Protein AF-A0A6M0C405-F1 (afdb_monomer_lite)

Structure (mmCIF, N/CA/C/O backbone):
data_AF-A0A6M0C405-F1
#
_entry.id   AF-A0A6M0C405-F1
#
loop_
_atom_site.group_PDB
_atom_site.id
_atom_site.type_symbol
_atom_site.label_atom_id
_atom_site.label_alt_id
_atom_site.label_comp_id
_atom_site.label_asym_id
_atom_site.label_entity_id
_atom_site.label_seq_id
_atom_site.pdbx_PDB_ins_code
_atom_site.Cartn_x
_atom_site.Cartn_y
_atom_site.Cartn_z
_atom_site.occupancy
_atom_site.B_iso_or_equiv
_atom_site.auth_seq_id
_atom_site.auth_comp_id
_atom_site.auth_asym_id
_atom_site.auth_atom_id
_atom_site.pdbx_PDB_model_num
ATOM 1 N N . MET A 1 1 ? -17.300 27.098 -35.021 1.00 46.53 1 MET A N 1
ATOM 2 C CA . MET A 1 1 ? -16.081 27.171 -35.853 1.00 46.53 1 MET A CA 1
ATOM 3 C C . MET A 1 1 ? -15.194 26.000 -35.447 1.00 46.53 1 MET A C 1
ATOM 5 O O . MET A 1 1 ? -14.714 25.986 -34.323 1.00 46.53 1 MET A O 1
ATOM 9 N N . ILE A 1 2 ? -15.122 24.950 -36.270 1.00 55.53 2 ILE A N 1
ATOM 10 C CA . ILE A 1 2 ? -14.423 23.697 -35.938 1.00 55.53 2 ILE A CA 1
ATOM 11 C C . ILE A 1 2 ? -12.957 23.871 -36.343 1.00 55.53 2 ILE A C 1
ATOM 13 O O . ILE A 1 2 ? -12.663 24.036 -37.523 1.00 55.53 2 ILE A O 1
ATOM 17 N N . SER A 1 3 ? -12.053 23.890 -35.363 1.00 63.69 3 SER A N 1
ATOM 18 C CA . SER A 1 3 ? -10.606 23.923 -35.595 1.00 63.69 3 SER A CA 1
ATOM 19 C C . SER A 1 3 ? -10.174 22.625 -36.282 1.00 63.69 3 SER A C 1
ATOM 21 O O . SER A 1 3 ? -10.327 21.545 -35.710 1.00 63.69 3 SER A O 1
ATOM 23 N N . GLN A 1 4 ? -9.670 22.713 -37.515 1.00 72.19 4 GLN A N 1
ATOM 24 C CA . GLN A 1 4 ? -9.049 21.573 -38.185 1.00 72.19 4 GLN A CA 1
ATOM 25 C C . GLN A 1 4 ? -7.606 21.438 -37.700 1.00 72.19 4 GLN A C 1
ATOM 27 O O . GLN A 1 4 ? -6.766 22.299 -37.960 1.00 72.19 4 GLN A O 1
ATOM 32 N N . LEU A 1 5 ? -7.321 20.353 -36.981 1.00 75.25 5 LEU A N 1
ATOM 33 C CA . LEU A 1 5 ? -5.966 20.000 -36.571 1.00 75.25 5 LEU A CA 1
ATOM 34 C C . LEU A 1 5 ? -5.121 19.733 -37.824 1.00 75.25 5 LEU A C 1
ATOM 36 O O . LEU A 1 5 ? -5.321 18.734 -38.514 1.00 75.25 5 LEU A O 1
ATOM 40 N N . GLN A 1 6 ? -4.176 20.624 -38.128 1.00 76.00 6 GLN A N 1
ATOM 41 C CA . GLN A 1 6 ? -3.229 20.406 -39.218 1.00 76.00 6 GLN A CA 1
ATOM 42 C C . GLN A 1 6 ? -2.225 19.319 -38.825 1.00 76.00 6 GLN A C 1
ATOM 44 O O . GLN A 1 6 ? -1.529 19.427 -37.813 1.00 76.00 6 GLN A O 1
ATOM 49 N N . TYR A 1 7 ? -2.141 18.265 -39.637 1.00 76.25 7 TYR A N 1
ATOM 50 C CA . TYR A 1 7 ? -1.166 17.196 -39.449 1.00 76.25 7 TYR A CA 1
ATOM 51 C C . TYR A 1 7 ? 0.253 17.739 -39.659 1.00 76.25 7 TYR A C 1
ATOM 53 O O . TYR A 1 7 ? 0.670 18.034 -40.780 1.00 76.25 7 TYR A O 1
ATOM 61 N N . ARG A 1 8 ? 1.017 17.854 -38.569 1.00 79.50 8 ARG A N 1
ATOM 62 C CA . ARG A 1 8 ? 2.444 18.173 -38.619 1.00 79.50 8 ARG A CA 1
ATOM 63 C C . ARG A 1 8 ? 3.229 16.872 -38.747 1.00 79.50 8 ARG A C 1
ATOM 65 O O . ARG A 1 8 ? 3.322 16.102 -37.794 1.00 79.50 8 ARG A O 1
ATOM 72 N N . LYS A 1 9 ? 3.803 16.626 -39.927 1.00 71.25 9 LYS A N 1
ATOM 73 C CA . LYS A 1 9 ? 4.691 15.481 -40.158 1.00 71.25 9 LYS A CA 1
ATOM 74 C C . LYS A 1 9 ? 5.944 15.648 -39.292 1.00 71.25 9 LYS A C 1
ATOM 76 O O . LYS A 1 9 ? 6.818 16.450 -39.608 1.00 71.25 9 LYS A O 1
ATOM 81 N N . ASN A 1 10 ? 6.014 14.920 -38.182 1.00 74.06 10 ASN A N 1
ATOM 82 C CA . ASN A 1 10 ? 7.219 14.863 -37.363 1.00 74.06 10 ASN A CA 1
ATOM 83 C C . ASN A 1 10 ? 8.243 13.977 -38.077 1.00 74.06 10 ASN A C 1
ATOM 85 O O . ASN A 1 10 ? 8.039 12.772 -38.218 1.00 74.06 10 ASN A O 1
ATOM 89 N N . SER A 1 11 ? 9.341 14.573 -38.534 1.00 67.31 11 SER A N 1
ATOM 90 C CA . SER A 1 11 ? 10.507 13.825 -39.000 1.00 67.31 11 SER A CA 1
ATOM 91 C C . SER A 1 11 ? 11.170 13.173 -37.788 1.00 67.31 11 SER A C 1
ATOM 93 O O . SER A 1 11 ? 11.942 13.808 -37.074 1.00 67.31 11 SER A O 1
ATOM 95 N N . VAL A 1 12 ? 10.812 11.919 -37.509 1.00 69.62 12 VAL A N 1
ATOM 96 C CA . VAL A 1 12 ? 11.473 11.114 -36.479 1.00 69.62 12 VAL A CA 1
ATOM 97 C C . VAL A 1 12 ? 12.828 10.702 -37.041 1.00 69.62 12 VAL A C 1
ATOM 99 O O . VAL A 1 12 ? 12.928 9.773 -37.840 1.00 69.62 12 VAL A O 1
ATOM 102 N N . TYR A 1 13 ? 13.877 11.433 -36.676 1.00 69.50 13 TYR A N 1
ATOM 103 C CA . TYR A 1 13 ? 15.239 10.999 -36.961 1.00 69.50 13 TYR A CA 1
ATOM 104 C C . TYR A 1 13 ? 15.519 9.723 -36.153 1.00 69.50 13 TYR A C 1
ATOM 106 O O . TYR A 1 13 ? 15.128 9.671 -34.983 1.00 69.50 13 TYR A O 1
ATOM 114 N N . PRO A 1 14 ? 16.176 8.695 -36.723 1.00 64.31 14 PRO A N 1
ATOM 115 C CA . PRO A 1 14 ? 16.571 7.509 -35.974 1.00 64.31 14 PRO A CA 1
ATOM 116 C C . PRO A 1 14 ? 17.662 7.900 -34.976 1.00 64.31 14 PRO A C 1
ATOM 118 O O . PRO A 1 14 ? 18.860 7.809 -35.233 1.00 64.31 14 PRO A O 1
ATOM 121 N N . ALA A 1 15 ? 17.247 8.394 -33.817 1.00 73.44 15 ALA A N 1
ATOM 122 C CA . ALA A 1 15 ? 18.143 8.685 -32.722 1.00 73.44 15 ALA A CA 1
ATOM 123 C C . ALA A 1 15 ? 18.427 7.367 -31.998 1.00 73.44 15 ALA A C 1
ATOM 125 O O . ALA A 1 15 ? 17.831 7.053 -30.970 1.00 73.44 15 ALA A O 1
ATOM 126 N N . ASN A 1 16 ? 19.330 6.567 -32.571 1.00 84.12 16 ASN A N 1
ATOM 127 C CA . ASN A 1 16 ? 19.687 5.234 -32.071 1.00 84.12 16 ASN A CA 1
ATOM 128 C C . ASN A 1 16 ? 20.021 5.244 -30.567 1.00 84.12 16 ASN A C 1
ATOM 130 O O . ASN A 1 16 ? 19.657 4.319 -29.846 1.00 84.12 16 ASN A O 1
ATOM 134 N N . TYR A 1 17 ? 20.638 6.324 -30.076 1.00 88.62 17 TYR A N 1
ATOM 135 C CA . TYR A 1 17 ? 20.939 6.512 -28.656 1.00 88.62 17 TYR A CA 1
ATOM 136 C C . TYR A 1 17 ? 19.688 6.763 -27.796 1.00 88.62 17 TYR A C 1
ATOM 138 O O . TYR A 1 17 ? 19.592 6.225 -26.697 1.00 88.62 17 TYR A O 1
ATOM 146 N N . GLN A 1 18 ? 18.709 7.535 -28.286 1.00 90.25 18 GLN A N 1
ATOM 147 C CA . GLN A 1 18 ? 17.446 7.773 -27.576 1.00 90.25 18 GLN A CA 1
ATOM 148 C C . GLN A 1 18 ? 16.647 6.477 -27.478 1.00 90.25 18 GLN A C 1
ATOM 150 O O . GLN A 1 18 ? 16.136 6.153 -26.410 1.00 90.25 18 GLN A O 1
ATOM 155 N N . ASN A 1 19 ? 16.608 5.705 -28.567 1.00 92.19 19 ASN A N 1
ATOM 156 C CA . ASN A 1 19 ? 15.963 4.396 -28.594 1.00 92.19 19 ASN A CA 1
ATOM 157 C C . ASN A 1 19 ? 16.634 3.420 -27.623 1.00 92.19 19 ASN A C 1
ATOM 159 O O . ASN A 1 19 ? 15.940 2.700 -26.914 1.00 92.19 19 ASN A O 1
ATOM 163 N N . LEU A 1 20 ? 17.969 3.428 -27.540 1.00 93.19 20 LEU A N 1
ATOM 164 C CA . LEU A 1 20 ? 18.702 2.614 -26.572 1.00 93.19 20 LEU A CA 1
ATOM 165 C C . LEU A 1 20 ? 18.373 3.017 -25.129 1.00 93.19 20 LEU A C 1
ATOM 167 O O . LEU A 1 20 ? 18.075 2.152 -24.311 1.00 93.19 20 LEU A O 1
ATOM 171 N N . ILE A 1 21 ? 18.373 4.316 -24.816 1.00 94.38 21 ILE A N 1
ATOM 172 C CA . ILE A 1 21 ? 17.998 4.815 -23.484 1.00 94.38 21 ILE A CA 1
ATOM 173 C C . ILE A 1 21 ? 16.558 4.411 -23.151 1.00 94.38 21 ILE A C 1
ATOM 175 O O . ILE A 1 21 ? 16.304 3.888 -22.069 1.00 94.38 21 ILE A O 1
ATOM 179 N N . ALA A 1 22 ? 15.623 4.595 -24.083 1.00 94.06 22 ALA A N 1
ATOM 180 C CA . ALA A 1 22 ? 14.232 4.198 -23.902 1.00 94.06 22 ALA A CA 1
ATOM 181 C C . ALA A 1 22 ? 14.104 2.688 -23.655 1.00 94.06 22 ALA A C 1
ATOM 183 O O . ALA A 1 22 ? 13.402 2.278 -22.734 1.00 94.06 22 ALA A O 1
ATOM 184 N N . LEU A 1 23 ? 14.826 1.864 -24.418 1.00 95.62 23 LEU A N 1
ATOM 185 C CA . LEU A 1 23 ? 14.850 0.415 -24.239 1.00 95.62 23 LEU A CA 1
ATOM 186 C C . LEU A 1 23 ? 15.373 0.026 -22.849 1.00 95.62 23 LEU A C 1
ATOM 188 O O . LEU A 1 23 ? 14.783 -0.829 -22.193 1.00 95.62 23 LEU A O 1
ATOM 192 N N . LEU A 1 24 ? 16.440 0.675 -22.374 1.00 94.62 24 LEU A N 1
ATOM 193 C CA . LEU A 1 24 ? 16.994 0.441 -21.038 1.00 94.62 24 LEU A CA 1
ATOM 194 C C . LEU A 1 24 ? 16.008 0.837 -19.933 1.00 94.62 24 LEU A C 1
ATOM 196 O O . LEU A 1 24 ? 15.838 0.089 -18.973 1.00 94.62 24 LEU A O 1
ATOM 200 N N . LEU A 1 25 ? 15.326 1.976 -20.078 1.00 93.56 25 LEU A N 1
ATOM 201 C CA . LEU A 1 25 ? 14.306 2.427 -19.128 1.00 93.56 25 LEU A CA 1
ATOM 202 C C . LEU A 1 25 ? 13.102 1.480 -19.097 1.00 93.56 25 LEU A C 1
ATOM 204 O O . LEU A 1 25 ? 12.632 1.116 -18.022 1.00 93.56 25 LEU A O 1
ATOM 208 N N . LEU A 1 26 ? 12.629 1.032 -20.261 1.00 95.62 26 LEU A N 1
ATOM 209 C CA . LEU A 1 26 ? 11.544 0.055 -20.352 1.00 95.62 26 LEU A CA 1
ATOM 210 C C . LEU A 1 26 ? 11.950 -1.292 -19.749 1.00 95.62 26 LEU A C 1
ATOM 212 O O . LEU A 1 26 ? 11.181 -1.880 -18.990 1.00 95.62 26 LEU A O 1
ATOM 216 N N . GLY A 1 27 ? 13.171 -1.754 -20.027 1.00 94.44 27 GLY A N 1
ATOM 217 C CA . GLY A 1 27 ? 13.731 -2.958 -19.419 1.00 94.44 27 GLY A CA 1
ATOM 218 C C . GLY A 1 27 ? 13.822 -2.842 -17.897 1.00 94.44 27 GLY A C 1
ATOM 219 O O . GLY A 1 27 ? 13.436 -3.765 -17.184 1.00 94.44 27 GLY A O 1
ATOM 220 N N . PHE A 1 28 ? 14.249 -1.685 -17.388 1.00 92.38 28 PHE A N 1
ATOM 221 C CA . PHE A 1 28 ? 14.271 -1.399 -15.956 1.00 92.38 28 PHE A CA 1
ATOM 222 C C . PHE A 1 28 ? 12.871 -1.471 -15.332 1.00 92.38 28 PHE A C 1
ATOM 224 O O . PHE A 1 28 ? 12.683 -2.171 -14.337 1.00 92.38 28 PHE A O 1
ATOM 231 N N . VAL A 1 29 ? 11.876 -0.811 -15.936 1.00 92.81 29 VAL A N 1
ATOM 232 C CA . VAL A 1 29 ? 10.479 -0.852 -15.472 1.00 92.81 29 VAL A CA 1
ATOM 233 C C . VAL A 1 29 ? 9.950 -2.286 -15.471 1.00 92.81 29 VAL A C 1
ATOM 235 O O . VAL A 1 29 ? 9.311 -2.708 -14.506 1.00 92.81 29 VAL A O 1
ATOM 238 N N . LEU A 1 30 ? 10.237 -3.062 -16.515 1.00 93.94 30 LEU A N 1
ATOM 239 C CA . LEU A 1 30 ? 9.817 -4.457 -16.618 1.00 93.94 30 LEU A CA 1
ATOM 240 C C . LEU A 1 30 ? 10.453 -5.321 -15.520 1.00 93.94 30 LEU A C 1
ATOM 242 O O . LEU A 1 30 ? 9.738 -6.038 -14.822 1.00 93.94 30 LEU A O 1
ATOM 246 N N . LEU A 1 31 ? 11.765 -5.205 -15.297 1.00 93.31 31 LEU A N 1
ATOM 247 C CA . LEU A 1 31 ? 12.459 -5.916 -14.217 1.00 93.31 31 LEU A CA 1
ATOM 248 C C . LEU A 1 31 ? 11.940 -5.512 -12.830 1.00 93.31 31 LEU A C 1
ATOM 250 O O . LEU A 1 31 ? 11.785 -6.373 -11.964 1.00 93.31 31 LEU A O 1
ATOM 254 N N . TRP A 1 32 ? 11.617 -4.233 -12.622 1.00 93.75 32 TRP A N 1
ATOM 255 C CA . TRP A 1 32 ? 11.034 -3.747 -11.369 1.00 93.75 32 TRP A CA 1
ATOM 256 C C . TRP A 1 32 ? 9.645 -4.348 -11.102 1.00 93.75 32 TRP A C 1
ATOM 258 O O . TRP A 1 32 ? 9.336 -4.759 -9.978 1.00 93.75 32 TRP A O 1
ATOM 268 N N . ASN A 1 33 ? 8.820 -4.468 -12.145 1.00 92.38 33 ASN A N 1
ATOM 269 C CA . ASN A 1 33 ? 7.508 -5.109 -12.057 1.00 92.38 33 ASN A CA 1
ATOM 270 C C . ASN A 1 33 ? 7.626 -6.619 -11.795 1.00 92.38 33 ASN A C 1
ATOM 272 O O . ASN A 1 33 ? 6.949 -7.143 -10.912 1.00 92.38 33 ASN A O 1
ATOM 276 N N . LEU A 1 34 ? 8.531 -7.311 -12.491 1.00 93.81 34 LEU A N 1
ATOM 277 C CA . LEU A 1 34 ? 8.785 -8.740 -12.281 1.00 93.81 34 LEU A CA 1
ATOM 278 C C . LEU A 1 34 ? 9.299 -9.035 -10.865 1.00 93.81 34 LEU A C 1
ATOM 280 O O . LEU A 1 34 ? 8.812 -9.962 -10.214 1.00 93.81 34 LEU A O 1
ATOM 284 N N . ASN A 1 35 ? 10.221 -8.213 -10.350 1.00 93.81 35 ASN A N 1
ATOM 285 C CA . ASN A 1 35 ? 10.675 -8.295 -8.960 1.00 93.81 35 ASN A CA 1
ATOM 286 C C . ASN A 1 35 ? 9.525 -8.096 -7.966 1.00 93.81 35 ASN A C 1
ATOM 288 O O . ASN A 1 35 ? 9.481 -8.790 -6.956 1.00 93.81 35 ASN A O 1
ATOM 292 N N . SER A 1 36 ? 8.583 -7.194 -8.252 1.00 88.50 36 SER A N 1
ATOM 293 C CA . SER A 1 36 ? 7.433 -6.940 -7.374 1.00 88.50 36 SER A CA 1
ATOM 294 C C . SER A 1 36 ? 6.479 -8.139 -7.272 1.00 88.50 36 SER A C 1
ATOM 296 O O . SER A 1 36 ? 5.841 -8.309 -6.235 1.00 88.50 36 SER A O 1
ATOM 298 N N . ILE A 1 37 ? 6.411 -8.987 -8.306 1.00 89.62 37 ILE A N 1
ATOM 299 C CA . ILE A 1 37 ? 5.619 -10.227 -8.310 1.00 89.62 37 ILE A CA 1
ATOM 300 C C . ILE A 1 37 ? 6.400 -11.377 -7.661 1.00 89.62 37 ILE A C 1
ATOM 302 O O . ILE A 1 37 ? 5.865 -12.093 -6.816 1.00 89.62 37 ILE A O 1
ATOM 306 N N . SER A 1 38 ? 7.667 -11.568 -8.044 1.00 92.12 38 SER A N 1
ATOM 307 C CA . SER A 1 38 ? 8.507 -12.656 -7.532 1.00 92.12 38 SER A CA 1
ATOM 308 C C . SER A 1 38 ? 9.944 -12.199 -7.254 1.00 92.12 38 SER A C 1
ATOM 310 O O . SER A 1 38 ? 10.841 -12.379 -8.086 1.00 92.12 38 SER A O 1
ATOM 312 N N . PRO A 1 39 ? 10.211 -11.663 -6.047 1.00 90.88 39 PRO A N 1
ATOM 313 C CA . PRO A 1 39 ? 11.528 -11.135 -5.694 1.00 90.88 39 PRO A CA 1
ATOM 314 C C . PRO A 1 39 ? 12.643 -12.187 -5.692 1.00 90.88 39 PRO A C 1
ATOM 316 O O . PRO A 1 39 ? 13.809 -11.844 -5.866 1.00 90.88 39 PRO A O 1
ATOM 319 N N . LYS A 1 40 ? 12.293 -13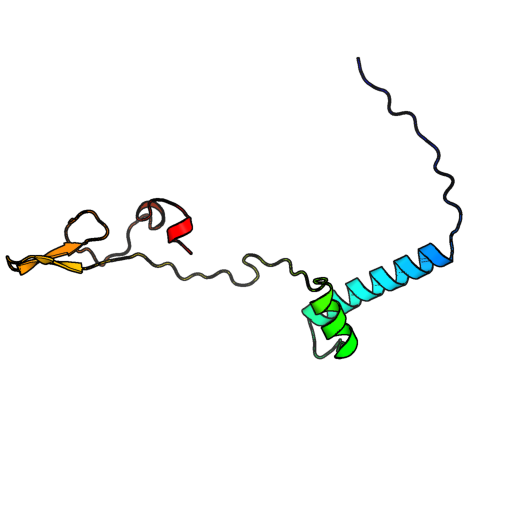.462 -5.468 1.00 93.19 40 LYS A N 1
ATOM 320 C CA . LYS A 1 40 ? 13.249 -14.580 -5.446 1.00 93.19 40 LYS A CA 1
ATOM 321 C C . LYS A 1 40 ? 13.706 -14.981 -6.848 1.00 93.19 40 LYS A C 1
ATOM 323 O O . LYS A 1 40 ? 14.860 -15.355 -7.011 1.00 93.19 40 LYS A O 1
ATOM 328 N N . ILE A 1 41 ? 12.808 -14.914 -7.834 1.00 94.56 41 ILE A N 1
ATOM 329 C CA . ILE A 1 41 ? 13.109 -15.271 -9.229 1.00 94.56 41 ILE A CA 1
ATOM 330 C C . ILE A 1 41 ? 13.830 -14.113 -9.925 1.00 94.56 41 ILE A C 1
ATOM 332 O O . ILE A 1 41 ? 14.764 -14.341 -10.687 1.00 94.56 41 ILE A O 1
ATOM 336 N N . PHE A 1 42 ? 13.441 -12.872 -9.621 1.00 94.19 42 PHE A N 1
ATOM 337 C CA . PHE A 1 42 ? 14.011 -11.666 -10.222 1.00 94.19 42 PHE A CA 1
ATOM 338 C C . PHE A 1 42 ? 14.683 -10.790 -9.159 1.00 94.19 42 PHE A C 1
ATOM 340 O O . PHE A 1 42 ? 14.138 -9.744 -8.804 1.00 94.19 42 PHE A O 1
ATOM 347 N N . PRO A 1 43 ? 15.835 -11.190 -8.593 1.00 93.94 43 PRO A N 1
ATOM 348 C CA . PRO A 1 43 ? 16.506 -10.401 -7.568 1.00 93.94 43 PRO A CA 1
ATOM 349 C C . PRO A 1 43 ? 17.056 -9.093 -8.150 1.00 93.94 43 PRO A C 1
ATOM 351 O O . PRO A 1 43 ? 17.702 -9.079 -9.196 1.00 93.94 43 PRO A O 1
ATOM 354 N N . ILE A 1 44 ? 16.842 -7.987 -7.437 1.00 93.00 44 ILE A N 1
ATOM 355 C CA . ILE A 1 44 ? 17.407 -6.678 -7.784 1.00 93.00 44 ILE A CA 1
ATOM 356 C C . ILE A 1 44 ? 18.587 -6.379 -6.847 1.00 93.00 44 ILE A C 1
ATOM 358 O O . ILE A 1 44 ? 18.427 -6.473 -5.624 1.00 93.00 44 ILE A O 1
ATOM 362 N N . PRO A 1 45 ? 19.763 -5.983 -7.373 1.00 94.06 45 PRO A N 1
ATOM 363 C CA . PRO A 1 45 ? 20.905 -5.598 -6.552 1.00 94.06 45 PRO A CA 1
ATOM 364 C C . PRO A 1 45 ? 20.569 -4.470 -5.569 1.00 94.06 45 PRO A C 1
ATOM 366 O O . PRO A 1 45 ? 19.836 -3.534 -5.896 1.00 94.06 45 PRO A O 1
ATOM 369 N N . LYS A 1 46 ? 21.172 -4.501 -4.373 1.00 93.88 46 LYS A N 1
ATOM 370 C CA . LYS A 1 46 ? 20.911 -3.509 -3.313 1.00 93.88 46 LYS A CA 1
ATOM 371 C C . LYS A 1 46 ? 21.113 -2.069 -3.791 1.00 93.88 46 LYS A C 1
ATOM 373 O O . LYS A 1 46 ? 20.303 -1.213 -3.464 1.00 93.88 46 LYS A O 1
ATOM 378 N N . ILE A 1 47 ? 22.147 -1.812 -4.593 1.00 95.12 47 ILE A N 1
ATOM 379 C CA . ILE A 1 47 ? 22.435 -0.475 -5.127 1.00 95.12 47 ILE A CA 1
ATOM 380 C C . ILE A 1 47 ? 21.306 0.055 -6.025 1.00 95.12 47 ILE A C 1
ATOM 382 O O . ILE A 1 47 ? 20.884 1.201 -5.878 1.00 95.12 47 ILE A O 1
ATOM 386 N N . VAL A 1 48 ? 20.750 -0.797 -6.891 1.00 92.69 48 VAL A N 1
ATOM 387 C CA . VAL A 1 48 ? 19.623 -0.454 -7.771 1.00 92.69 48 VAL A CA 1
ATOM 388 C C . VAL A 1 48 ? 18.363 -0.208 -6.941 1.00 92.69 48 VAL A C 1
ATOM 390 O O . VAL A 1 48 ? 17.636 0.750 -7.170 1.00 92.69 48 VAL A O 1
ATOM 393 N N . ARG A 1 49 ? 18.132 -1.016 -5.903 1.00 92.38 49 ARG A N 1
ATOM 394 C CA . ARG A 1 49 ? 17.010 -0.804 -4.983 1.00 92.38 49 ARG A CA 1
ATOM 395 C C . ARG A 1 49 ? 17.1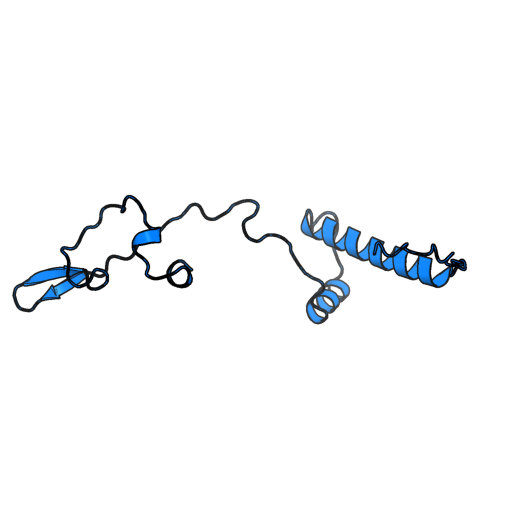27 0.519 -4.222 1.00 92.38 49 ARG A C 1
ATOM 397 O O . ARG A 1 49 ? 16.153 1.257 -4.150 1.00 92.38 49 ARG A O 1
ATOM 404 N N . THR A 1 50 ? 18.296 0.824 -3.661 1.00 94.25 50 THR A N 1
ATOM 405 C CA . THR A 1 50 ? 18.525 2.066 -2.907 1.00 94.25 50 THR A CA 1
ATOM 406 C C . THR A 1 50 ? 18.356 3.295 -3.793 1.00 94.25 50 THR A C 1
ATOM 408 O O . THR A 1 50 ? 17.680 4.238 -3.398 1.00 94.25 50 THR A O 1
ATOM 411 N N . THR A 1 51 ? 18.919 3.280 -5.002 1.00 93.44 51 THR A N 1
ATOM 412 C CA . THR A 1 51 ? 18.755 4.386 -5.959 1.00 93.44 51 THR A CA 1
ATOM 413 C C . THR A 1 51 ? 17.291 4.571 -6.358 1.00 93.44 51 THR A C 1
ATOM 415 O O . THR A 1 51 ? 16.809 5.701 -6.348 1.00 93.44 51 THR A O 1
ATOM 418 N N . ASN A 1 52 ? 16.550 3.481 -6.589 1.00 92.25 52 ASN A N 1
ATOM 419 C CA . ASN A 1 52 ? 15.119 3.553 -6.891 1.00 92.25 52 ASN A CA 1
ATOM 420 C C . ASN A 1 52 ? 14.301 4.187 -5.752 1.00 92.25 52 ASN A C 1
ATOM 422 O O . ASN A 1 52 ? 13.421 5.005 -6.010 1.00 92.25 52 ASN A O 1
ATOM 426 N N . LEU A 1 53 ? 14.631 3.854 -4.497 1.00 91.50 53 LEU A N 1
ATOM 427 C CA . LEU A 1 53 ? 13.996 4.422 -3.300 1.00 91.50 53 LEU A CA 1
ATOM 428 C C . LEU A 1 53 ? 14.324 5.910 -3.110 1.00 91.50 53 LEU A C 1
ATOM 430 O O . LEU A 1 53 ? 13.442 6.689 -2.758 1.00 91.50 53 LEU A O 1
ATOM 434 N N . ILE A 1 54 ? 15.576 6.318 -3.353 1.00 95.81 54 ILE A N 1
ATOM 435 C CA . ILE A 1 54 ? 15.991 7.731 -3.278 1.00 95.81 54 ILE A CA 1
ATOM 436 C C . ILE A 1 54 ? 15.235 8.560 -4.321 1.00 95.81 54 ILE A C 1
ATOM 438 O O . ILE A 1 54 ? 14.744 9.642 -4.010 1.00 95.81 54 ILE A O 1
ATOM 442 N N . LEU A 1 55 ? 15.103 8.032 -5.540 1.00 93.88 55 LEU A N 1
ATOM 443 C CA . LEU A 1 55 ? 14.409 8.695 -6.645 1.00 93.88 55 LEU A CA 1
ATOM 444 C C . LEU A 1 55 ? 12.879 8.559 -6.585 1.00 93.88 55 LEU A C 1
ATOM 446 O O . LEU A 1 55 ? 12.197 9.119 -7.440 1.00 93.88 55 LEU A O 1
ATOM 450 N N . ARG A 1 56 ? 12.328 7.829 -5.601 1.00 92.12 56 ARG A N 1
ATOM 451 C CA . ARG A 1 56 ? 10.883 7.552 -5.465 1.00 92.12 56 ARG A CA 1
ATOM 452 C C . ARG A 1 56 ? 10.254 6.926 -6.714 1.00 92.12 56 ARG A C 1
ATOM 454 O O . ARG A 1 56 ? 9.082 7.141 -7.024 1.00 92.12 56 ARG A O 1
ATOM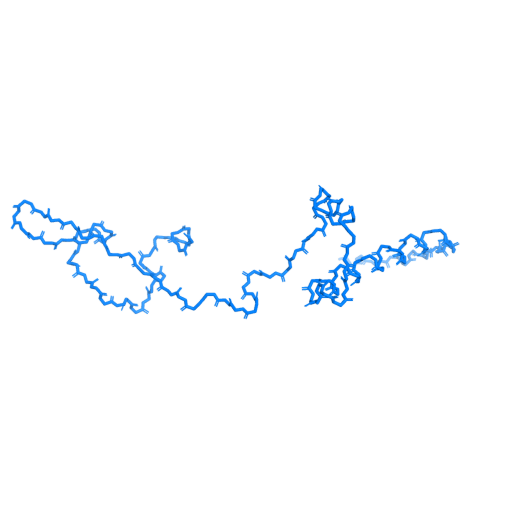 461 N N . LEU A 1 57 ? 11.042 6.133 -7.429 1.00 90.19 57 LEU A N 1
ATOM 462 C CA . LEU A 1 57 ? 10.624 5.371 -8.605 1.00 90.19 57 LEU A CA 1
ATOM 463 C C . LEU A 1 57 ? 10.020 4.007 -8.216 1.00 90.19 57 LEU A C 1
ATOM 465 O O . LEU A 1 57 ? 9.626 3.217 -9.068 1.00 90.19 57 LEU A O 1
ATOM 469 N N . ASP A 1 58 ? 9.910 3.717 -6.920 1.00 89.12 58 ASP A N 1
ATOM 470 C CA . ASP A 1 58 ? 9.314 2.510 -6.348 1.00 89.12 58 ASP A CA 1
ATOM 471 C C . ASP A 1 58 ? 7.780 2.565 -6.257 1.00 89.12 58 ASP A C 1
ATOM 473 O O . ASP A 1 58 ? 7.183 1.854 -5.450 1.00 89.12 58 ASP A O 1
ATOM 477 N N . GLN A 1 59 ? 7.137 3.394 -7.086 1.00 86.19 59 GLN A N 1
ATOM 478 C CA . GLN A 1 59 ? 5.691 3.611 -7.067 1.00 86.19 59 GLN A CA 1
ATOM 479 C C . GLN A 1 59 ? 4.921 2.299 -7.242 1.00 86.19 59 GLN A C 1
ATOM 481 O O . GLN A 1 59 ? 5.231 1.473 -8.102 1.00 86.19 59 GLN A O 1
ATOM 486 N N . ARG A 1 60 ? 3.879 2.122 -6.426 1.00 83.56 60 ARG A N 1
ATOM 487 C CA . ARG A 1 60 ? 3.008 0.944 -6.443 1.00 83.56 60 ARG A CA 1
ATOM 488 C C . ARG A 1 60 ? 1.562 1.368 -6.607 1.00 83.56 60 ARG A C 1
ATOM 490 O O . ARG A 1 60 ? 1.121 2.345 -6.012 1.00 83.56 60 ARG A O 1
ATOM 497 N N . TRP A 1 61 ? 0.831 0.589 -7.390 1.00 78.19 61 TRP A N 1
ATOM 498 C CA . TRP A 1 61 ? -0.572 0.820 -7.699 1.00 78.19 61 TRP A CA 1
ATOM 499 C C . TRP A 1 61 ? -1.382 -0.264 -6.998 1.00 78.19 61 TRP A C 1
ATOM 501 O O . TRP A 1 61 ? -1.535 -1.373 -7.499 1.00 78.19 61 TRP A O 1
ATOM 511 N N . GLY A 1 62 ? -1.826 0.035 -5.782 1.00 74.81 62 GLY A N 1
ATOM 512 C CA . GLY A 1 62 ? -2.529 -0.926 -4.941 1.00 74.81 62 GLY A CA 1
ATOM 513 C C . GLY A 1 62 ? -3.177 -0.219 -3.770 1.00 74.81 62 GLY A C 1
ATOM 514 O O . GLY A 1 62 ? -2.657 -0.262 -2.664 1.00 74.81 62 GLY A O 1
ATOM 515 N N . MET A 1 63 ? -4.285 0.474 -4.028 1.00 68.56 63 MET A N 1
ATOM 516 C CA . MET A 1 63 ? -4.998 1.182 -2.964 1.00 68.56 63 MET A CA 1
ATOM 517 C C . MET A 1 63 ? -5.743 0.199 -2.049 1.00 68.56 63 MET A C 1
ATOM 519 O O . MET A 1 63 ? -5.751 0.385 -0.841 1.00 68.56 63 MET A O 1
ATOM 523 N N . PHE A 1 64 ? -6.303 -0.880 -2.615 1.00 69.62 64 PHE A N 1
ATOM 524 C CA . PHE A 1 64 ? -7.127 -1.861 -1.890 1.00 69.62 64 PHE A CA 1
ATOM 525 C C . PHE A 1 64 ? -6.979 -3.301 -2.408 1.00 69.62 64 PHE A C 1
ATOM 527 O O . PHE A 1 64 ? -7.789 -4.167 -2.094 1.00 69.62 64 PHE A O 1
ATOM 534 N N . ALA A 1 65 ? -5.971 -3.564 -3.238 1.00 81.81 65 ALA A N 1
ATOM 535 C CA . ALA A 1 65 ? -5.738 -4.872 -3.841 1.00 81.81 65 ALA A CA 1
ATOM 536 C C . ALA A 1 65 ? -4.552 -5.590 -3.174 1.00 81.81 65 ALA A C 1
ATOM 538 O O . ALA A 1 65 ? -3.628 -4.925 -2.704 1.00 81.81 65 ALA A O 1
ATOM 539 N N . PRO A 1 66 ? -4.516 -6.934 -3.199 1.00 76.06 66 PRO A N 1
ATOM 540 C CA . PRO A 1 66 ? -5.594 -7.841 -3.618 1.00 76.06 66 PRO A CA 1
ATOM 541 C C . PRO A 1 66 ? -6.632 -8.112 -2.516 1.00 76.06 66 PRO A C 1
ATOM 543 O O . PRO A 1 66 ? -7.750 -8.518 -2.819 1.00 76.06 66 PRO A O 1
ATOM 546 N N . TYR A 1 67 ? -6.274 -7.883 -1.252 1.00 81.69 67 TYR A N 1
ATOM 547 C CA . TYR A 1 67 ? -7.121 -8.177 -0.099 1.00 81.69 67 TYR A CA 1
ATOM 548 C C . TYR A 1 67 ? -7.460 -6.872 0.623 1.00 81.69 67 TYR A C 1
ATOM 550 O O . TYR A 1 67 ? -6.706 -6.459 1.506 1.00 81.69 67 TYR A O 1
ATOM 558 N N . PRO A 1 68 ? -8.555 -6.191 0.238 1.00 79.94 68 PRO A N 1
ATOM 559 C CA . PRO A 1 68 ? -9.038 -5.063 1.019 1.00 79.94 68 PRO A CA 1
ATOM 560 C C . PRO A 1 68 ? -9.379 -5.541 2.430 1.00 79.94 68 PRO A C 1
ATOM 562 O O . PRO A 1 68 ? -9.816 -6.685 2.608 1.00 79.94 68 PRO A O 1
ATOM 565 N N . SER A 1 69 ? -9.208 -4.666 3.425 1.00 76.25 69 SER A N 1
ATOM 566 C CA . SER A 1 69 ? -9.705 -4.956 4.770 1.00 76.25 69 SER A CA 1
ATOM 567 C C . SER A 1 69 ? -11.201 -5.259 4.695 1.00 76.25 69 SER A C 1
ATOM 569 O O . SER A 1 69 ? -11.959 -4.526 4.061 1.00 76.25 69 SER A O 1
ATOM 571 N N . ARG A 1 70 ? -11.608 -6.367 5.317 1.00 79.44 70 ARG A N 1
ATOM 572 C CA . ARG A 1 70 ? -13.020 -6.737 5.504 1.00 79.44 70 ARG A CA 1
ATOM 573 C C . ARG A 1 70 ? -13.510 -6.411 6.912 1.00 79.44 70 ARG A C 1
ATOM 575 O O . ARG A 1 70 ? -14.639 -6.743 7.260 1.00 79.44 70 ARG A O 1
ATOM 582 N N . GLU A 1 71 ? -12.633 -5.844 7.730 1.00 77.94 71 GLU A N 1
ATOM 583 C CA . GLU A 1 71 ? -12.943 -5.470 9.096 1.00 77.94 71 GLU A CA 1
ATOM 584 C C . GLU A 1 71 ? -13.607 -4.095 9.085 1.00 77.94 71 GLU A C 1
ATOM 586 O O . GLU A 1 71 ? -13.011 -3.113 8.643 1.00 77.94 71 GLU A O 1
ATOM 591 N N . ASP A 1 72 ? -14.841 -4.046 9.583 1.00 75.62 72 ASP A N 1
ATOM 592 C CA . ASP A 1 72 ? -15.527 -2.802 9.916 1.00 75.62 72 ASP A CA 1
ATOM 593 C C . ASP A 1 72 ? -15.470 -2.596 11.433 1.00 75.62 72 ASP A C 1
ATOM 595 O O . ASP A 1 72 ? -15.605 -3.553 12.200 1.00 75.62 72 ASP A O 1
ATOM 599 N N . GLY A 1 73 ? -15.386 -1.342 11.871 1.00 84.25 73 GLY A N 1
ATOM 600 C CA . GLY A 1 73 ? -15.531 -0.958 13.274 1.00 84.25 73 GLY A CA 1
ATOM 601 C C . GLY A 1 73 ? -16.491 0.216 13.437 1.00 84.25 73 GLY A C 1
ATOM 602 O O . GLY A 1 73 ? -16.672 1.013 12.520 1.00 84.25 73 GLY A O 1
ATOM 603 N N . TRP A 1 74 ? -17.114 0.320 14.608 1.00 90.06 74 TRP A N 1
ATOM 604 C CA . TRP A 1 74 ? -17.845 1.514 15.033 1.00 90.06 74 TRP A CA 1
ATOM 605 C C . TRP A 1 74 ? -17.440 1.874 16.459 1.00 90.06 74 TRP A C 1
ATOM 607 O O . TRP A 1 74 ? -17.105 1.002 17.264 1.00 90.06 74 TRP A O 1
ATOM 617 N N . TYR A 1 75 ? -17.474 3.165 16.784 1.00 89.88 75 TYR A N 1
ATOM 618 C CA . TYR A 1 75 ? -17.177 3.615 18.139 1.00 89.88 75 TYR A CA 1
ATOM 619 C C . TYR A 1 75 ? -18.403 3.511 19.043 1.00 89.88 75 TYR A C 1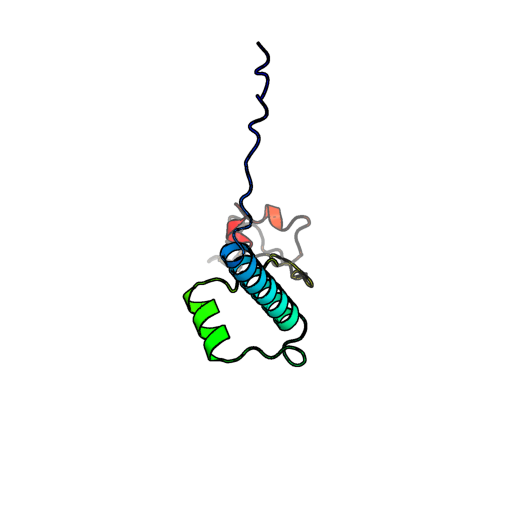
ATOM 621 O O . TYR A 1 75 ? -19.511 3.909 18.680 1.00 89.88 75 TYR A O 1
ATOM 629 N N . VAL A 1 76 ? -18.159 3.017 20.254 1.00 92.19 76 VAL A N 1
ATOM 630 C CA . VAL A 1 76 ? -19.068 3.091 21.397 1.00 92.19 76 VAL A CA 1
ATOM 631 C C . VAL A 1 76 ? -18.247 3.650 22.551 1.00 92.19 76 VAL A C 1
ATOM 633 O O . VAL A 1 76 ? -17.286 3.013 22.984 1.00 92.19 76 VAL A O 1
ATOM 636 N N . ILE A 1 77 ? -18.585 4.849 23.034 1.00 93.44 77 ILE A N 1
ATOM 637 C CA . ILE A 1 77 ? -17.803 5.532 24.076 1.00 93.44 77 ILE A CA 1
ATOM 638 C C . ILE A 1 77 ? -18.668 5.671 25.337 1.00 93.44 77 ILE A C 1
ATOM 640 O O . ILE A 1 77 ? -19.342 6.687 25.518 1.00 93.44 77 ILE A O 1
ATOM 644 N N . PRO A 1 78 ? -18.696 4.658 26.224 1.00 94.12 78 PRO A N 1
ATOM 645 C CA . PRO A 1 78 ? -19.561 4.679 27.395 1.00 94.12 78 PRO A CA 1
ATOM 646 C C . PRO A 1 78 ? -19.056 5.667 28.458 1.00 94.12 78 PRO A C 1
ATOM 648 O O . PRO A 1 78 ? -17.997 5.486 29.052 1.00 94.12 78 PRO A O 1
ATOM 651 N N . GLY A 1 79 ? -19.864 6.679 28.761 1.00 92.62 79 GLY A N 1
ATOM 652 C CA . GLY A 1 79 ? -19.721 7.562 29.915 1.00 92.62 79 GLY A CA 1
ATOM 653 C C . GLY A 1 79 ? -20.686 7.176 31.036 1.00 92.62 79 GLY A C 1
ATOM 654 O O . GLY A 1 79 ? -21.831 6.801 30.783 1.00 92.62 79 GLY A O 1
ATOM 655 N N . LYS A 1 80 ? -20.244 7.281 32.294 1.00 95.88 80 LYS A N 1
ATOM 656 C CA . LYS A 1 80 ? -21.096 7.083 33.477 1.00 95.88 80 LYS A CA 1
ATOM 657 C C . LYS A 1 80 ? -21.408 8.434 34.116 1.00 95.88 80 LYS A C 1
ATOM 659 O O . LYS A 1 80 ? -20.503 9.137 34.556 1.00 95.88 80 LYS A O 1
ATOM 664 N N . LEU A 1 81 ? -22.687 8.789 34.176 1.00 91.88 81 LEU A N 1
ATOM 665 C CA . LEU A 1 81 ? -23.158 9.995 34.854 1.00 91.88 81 LEU A CA 1
ATOM 666 C C . LEU A 1 81 ? -23.127 9.819 36.381 1.00 91.88 81 LEU A C 1
ATOM 668 O O . LEU A 1 81 ? -23.143 8.697 36.891 1.00 91.88 81 LEU A O 1
ATOM 672 N N . LYS A 1 82 ? -23.147 10.934 37.128 1.00 93.12 82 LYS A N 1
ATOM 673 C CA . LYS A 1 82 ? -23.174 10.927 38.608 1.00 93.12 82 LYS A CA 1
ATOM 674 C C . LYS A 1 82 ? -24.354 10.135 39.187 1.00 93.12 82 LYS A C 1
ATOM 676 O O . LYS A 1 82 ? -24.225 9.536 40.244 1.00 93.12 82 LYS A O 1
ATOM 681 N N . ASN A 1 83 ? -25.476 10.091 38.469 1.00 92.31 83 ASN A N 1
ATOM 682 C CA . ASN A 1 83 ? -26.667 9.314 38.828 1.00 92.31 83 ASN A CA 1
ATOM 683 C C . ASN A 1 83 ? -26.571 7.815 38.461 1.00 92.31 83 ASN A C 1
ATOM 685 O O . ASN A 1 83 ? -27.563 7.101 38.547 1.00 92.31 83 ASN A O 1
ATOM 689 N N . GLY A 1 84 ? -25.412 7.334 38.000 1.00 90.56 84 GLY A N 1
ATOM 690 C CA . GLY A 1 84 ? -25.179 5.934 37.642 1.00 90.56 84 GLY A CA 1
ATOM 691 C C . GLY A 1 84 ? -25.605 5.533 36.226 1.00 90.56 84 GLY A C 1
ATOM 692 O O . GLY A 1 84 ? -25.216 4.452 35.780 1.00 90.56 84 GLY A O 1
ATOM 693 N N . LYS A 1 85 ? -26.331 6.386 35.488 1.00 91.75 85 LYS A N 1
ATOM 694 C CA . LYS A 1 85 ? -26.757 6.110 34.106 1.00 91.75 85 LYS A CA 1
ATOM 695 C C . LYS A 1 85 ? -25.547 6.042 33.166 1.00 91.75 85 LYS A C 1
ATOM 697 O O . LYS A 1 85 ? -24.669 6.905 33.219 1.00 91.75 85 LYS A O 1
ATOM 702 N N . LYS A 1 86 ? -25.524 5.037 32.284 1.00 93.88 86 LYS A N 1
ATOM 703 C CA . LYS A 1 86 ? -24.555 4.937 31.183 1.00 93.88 86 LYS A CA 1
ATOM 704 C C . LYS A 1 86 ? -25.110 5.612 29.932 1.00 93.88 86 LYS A C 1
ATOM 706 O O . LYS A 1 86 ? -26.255 5.361 29.558 1.00 93.88 86 LYS A O 1
ATOM 711 N N . ILE A 1 87 ? -24.296 6.444 29.301 1.00 94.38 87 ILE A N 1
ATOM 712 C CA . ILE A 1 87 ? -24.610 7.141 28.052 1.00 94.38 87 ILE A CA 1
ATOM 713 C C . ILE A 1 87 ? -23.455 6.973 27.066 1.00 94.38 87 ILE A C 1
ATOM 715 O O . ILE A 1 87 ? -22.317 6.796 27.488 1.00 94.38 87 ILE A O 1
ATOM 719 N N . ASP A 1 88 ? -23.730 7.020 25.770 1.00 93.88 88 ASP A N 1
ATOM 720 C CA . ASP A 1 88 ? -22.710 7.037 24.727 1.00 93.88 88 ASP A CA 1
ATOM 721 C C . ASP A 1 88 ? -22.312 8.486 24.430 1.00 93.88 88 ASP A C 1
ATOM 723 O O . ASP A 1 88 ? -23.105 9.284 23.922 1.00 93.88 88 ASP A O 1
ATOM 727 N N . LEU A 1 89 ? -21.075 8.835 24.776 1.00 91.38 89 LEU A N 1
ATOM 728 C CA . LEU A 1 89 ? -20.527 10.174 24.579 1.00 91.38 89 LEU A CA 1
ATOM 729 C C . LEU A 1 89 ? -20.347 10.507 23.095 1.00 91.38 89 LEU A C 1
ATOM 731 O O . LEU A 1 89 ? -20.409 11.678 22.732 1.00 91.38 89 LEU A O 1
ATOM 735 N N . PHE A 1 90 ? -20.171 9.498 22.238 1.00 90.12 90 PHE A N 1
ATOM 736 C CA . PHE A 1 90 ? -20.021 9.697 20.799 1.00 90.12 90 PHE A CA 1
ATOM 737 C C . PHE A 1 90 ? -21.362 9.986 20.114 1.00 90.12 90 PHE A C 1
ATOM 739 O O . PHE A 1 90 ? -21.422 10.709 19.124 1.00 90.12 90 PHE A O 1
ATOM 746 N N . LYS A 1 91 ? -22.462 9.473 20.678 1.00 88.12 91 LYS A N 1
ATOM 747 C CA . LYS A 1 91 ? -23.832 9.665 20.179 1.00 88.12 91 LYS A CA 1
ATOM 748 C C . LYS A 1 91 ? -24.604 10.699 20.999 1.00 88.12 91 LYS A C 1
ATOM 750 O O . LYS A 1 91 ? -25.760 10.474 21.344 1.00 88.12 91 LYS A O 1
ATOM 755 N N . ASN A 1 92 ? -23.983 11.827 21.347 1.00 86.94 92 ASN A N 1
ATOM 756 C CA . ASN A 1 92 ? -24.640 12.942 22.049 1.00 86.94 92 ASN A CA 1
ATOM 757 C C . ASN A 1 92 ? -25.407 12.532 23.329 1.00 86.94 92 ASN A C 1
ATOM 759 O O . ASN A 1 92 ? -26.460 13.086 23.641 1.00 86.94 92 ASN A O 1
ATOM 763 N N . GLY A 1 93 ? -24.907 11.540 24.071 1.00 86.44 93 GLY A N 1
ATOM 764 C CA . GLY A 1 93 ? -25.509 11.093 25.327 1.00 86.44 93 GLY A CA 1
ATOM 765 C C . GLY A 1 93 ? -26.710 10.149 25.184 1.00 86.44 93 GLY A C 1
ATOM 766 O O . GLY A 1 93 ? -27.424 9.921 26.166 1.00 86.44 93 GLY A O 1
ATOM 767 N N . GLN A 1 94 ? -26.934 9.580 23.995 1.00 89.81 94 GLN A N 1
ATOM 768 C CA . GLN A 1 94 ? -27.896 8.492 23.786 1.00 89.81 94 GLN A CA 1
ATOM 769 C C . GLN A 1 94 ? -27.552 7.250 24.638 1.00 89.81 94 GLN A C 1
ATOM 771 O O . GLN A 1 94 ? -26.430 7.127 25.134 1.00 89.81 94 GLN A O 1
ATOM 776 N N . PRO A 1 95 ? -28.492 6.310 24.850 1.00 91.31 95 PRO A N 1
ATOM 777 C CA . PRO A 1 95 ? -28.187 5.037 25.501 1.00 91.31 95 PRO A CA 1
ATOM 778 C C . PRO A 1 95 ? -27.053 4.278 24.795 1.00 91.31 95 PRO A C 1
ATOM 780 O O . PRO A 1 95 ? -26.943 4.301 23.570 1.00 91.31 95 PRO A O 1
ATOM 783 N N . VAL A 1 96 ? -26.221 3.583 25.574 1.00 91.44 96 VAL A N 1
ATOM 784 C CA . VAL A 1 96 ? -25.133 2.749 25.041 1.00 91.44 96 VAL A CA 1
ATOM 785 C C . VAL A 1 96 ? -25.728 1.523 24.345 1.00 91.44 96 VAL A C 1
ATOM 787 O O . VAL A 1 96 ? -26.403 0.724 24.991 1.00 91.44 96 VAL A O 1
ATOM 790 N N . ILE A 1 97 ? -25.450 1.370 23.049 1.00 90.62 97 ILE A N 1
ATOM 791 C CA . ILE A 1 97 ? -25.874 0.231 22.223 1.00 90.62 97 ILE A CA 1
ATOM 792 C C . ILE A 1 97 ? -24.621 -0.402 21.623 1.00 90.62 97 ILE A C 1
ATOM 794 O O . ILE A 1 97 ? -23.854 0.280 20.941 1.00 90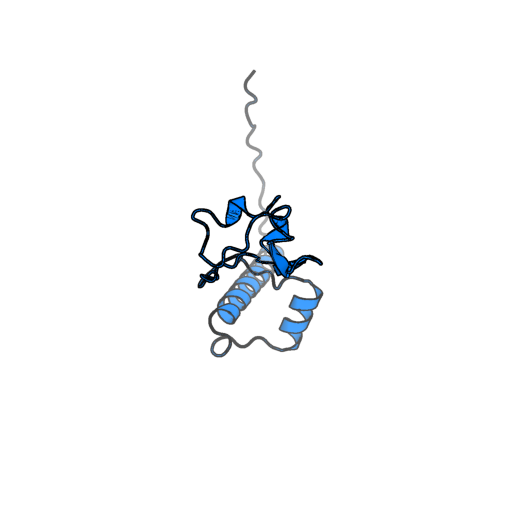.62 97 ILE A O 1
ATOM 798 N N . TRP A 1 98 ? -24.424 -1.693 21.891 1.00 91.19 98 TRP A N 1
ATOM 799 C CA . TRP A 1 98 ? -23.263 -2.454 21.422 1.00 91.19 98 TRP A CA 1
ATOM 800 C C . TRP A 1 98 ? -23.489 -3.148 20.084 1.00 91.19 98 TRP A C 1
ATOM 802 O O . TRP A 1 98 ? -22.524 -3.604 19.487 1.00 91.19 98 TRP A O 1
ATOM 812 N N . ASP A 1 99 ? -24.730 -3.225 19.610 1.00 91.88 99 ASP A N 1
ATOM 813 C CA . ASP A 1 99 ? -25.051 -3.879 18.346 1.00 91.88 99 ASP A CA 1
ATOM 814 C C . ASP A 1 99 ? -24.502 -3.102 17.145 1.00 91.88 99 ASP A C 1
ATOM 816 O O . ASP A 1 99 ? -24.436 -1.865 17.152 1.00 91.88 99 ASP A O 1
ATOM 820 N N . LYS A 1 100 ? -24.136 -3.838 16.087 1.00 89.62 100 LYS A N 1
ATOM 821 C CA . LYS A 1 100 ? -23.663 -3.241 14.834 1.00 89.62 100 LYS A CA 1
ATOM 822 C C . LYS A 1 100 ? -24.775 -2.365 14.241 1.00 89.62 100 LYS A C 1
ATOM 824 O O . LYS A 1 100 ? -25.877 -2.867 14.006 1.00 89.62 100 LYS A O 1
ATOM 829 N N . PRO A 1 101 ? -24.517 -1.077 13.957 1.00 88.12 101 PRO A N 1
ATOM 830 C CA . PRO A 1 101 ? -25.493 -0.236 13.280 1.00 88.12 101 PRO A CA 1
ATOM 831 C C . PRO A 1 101 ? -25.722 -0.731 11.845 1.00 88.12 101 PRO A C 1
ATOM 833 O O . PRO A 1 101 ? -24.787 -1.177 11.180 1.00 88.12 101 PRO A O 1
ATOM 836 N N . LEU A 1 102 ? -26.954 -0.581 11.342 1.00 89.31 102 LEU A N 1
ATOM 837 C CA . LEU A 1 102 ? -27.318 -0.943 9.962 1.00 89.31 102 LEU A CA 1
ATOM 838 C C . LEU A 1 102 ? -26.439 -0.234 8.919 1.00 89.31 102 LEU A C 1
ATOM 840 O O . LEU A 1 102 ? -26.131 -0.805 7.878 1.00 89.31 102 LEU A O 1
ATOM 844 N N . LEU A 1 103 ? -26.018 1.000 9.218 1.00 88.00 103 LEU A N 1
ATOM 845 C CA . LEU A 1 103 ? -25.123 1.787 8.378 1.00 88.00 103 LEU A CA 1
ATOM 846 C C . LEU A 1 103 ? -24.007 2.421 9.217 1.00 88.00 103 LEU A C 1
ATOM 848 O O . LEU A 1 103 ? -24.182 3.501 9.781 1.00 88.00 103 LEU A O 1
ATOM 852 N N . VAL A 1 104 ? -22.842 1.770 9.270 1.00 88.31 104 VAL A N 1
ATOM 853 C CA . VAL A 1 104 ? -21.664 2.241 10.029 1.00 88.31 104 VAL A CA 1
ATOM 854 C C . VAL A 1 104 ? -21.190 3.613 9.543 1.00 88.31 104 VAL A C 1
ATOM 856 O O . VAL A 1 104 ? -20.872 4.478 10.348 1.00 88.31 104 VAL A O 1
ATOM 859 N N . SER A 1 105 ? -21.214 3.879 8.236 1.00 87.38 105 SER A N 1
ATOM 860 C CA . SER A 1 105 ? -20.769 5.173 7.700 1.00 87.38 105 SER A CA 1
ATOM 861 C C . SER A 1 105 ? -21.575 6.364 8.228 1.00 87.38 105 SER A C 1
ATOM 863 O O . SER A 1 105 ? -21.015 7.442 8.395 1.00 87.38 105 SER A O 1
ATOM 865 N N . SER A 1 106 ? -22.856 6.170 8.563 1.00 87.94 106 SER A N 1
ATOM 866 C CA . SER A 1 106 ? -23.696 7.221 9.152 1.00 87.94 106 SER A CA 1
ATOM 867 C C . SER A 1 106 ? -23.384 7.535 10.614 1.00 87.94 106 SER A C 1
ATOM 869 O O . SER A 1 106 ? -23.832 8.565 11.113 1.00 87.94 106 SER A O 1
ATOM 871 N N . THR A 1 107 ? -22.613 6.692 11.315 1.00 88.44 107 THR A N 1
ATOM 872 C CA . THR A 1 107 ? -22.203 7.003 12.693 1.00 88.44 107 THR A CA 1
ATOM 873 C C . THR A 1 107 ? -21.091 8.044 12.749 1.00 88.44 107 THR A C 1
ATOM 875 O O . THR A 1 107 ? -20.780 8.542 13.826 1.00 88.44 107 THR A O 1
ATOM 878 N N . TYR A 1 108 ? -20.496 8.378 11.604 1.00 88.69 108 TYR A N 1
ATOM 879 C CA . TYR A 1 108 ? -19.375 9.295 11.495 1.00 88.69 108 TYR A CA 1
ATOM 880 C C . TYR A 1 108 ? -19.789 10.605 10.821 1.00 88.69 108 TYR A C 1
ATOM 882 O O . TYR A 1 108 ? -20.482 10.574 9.805 1.00 88.69 108 TYR A O 1
ATOM 890 N N . PRO A 1 109 ? -19.316 11.768 11.307 1.00 86.56 109 PRO A N 1
ATOM 891 C CA . PRO A 1 109 ? -19.609 13.046 10.659 1.00 86.56 109 PRO A CA 1
ATOM 892 C C . PRO A 1 109 ? -19.030 13.156 9.243 1.00 86.56 109 PRO A C 1
ATOM 894 O O . PRO A 1 109 ? -19.577 13.859 8.399 1.00 86.56 109 PRO A O 1
ATOM 897 N N . ASN A 1 110 ? -17.881 12.519 8.993 1.00 87.25 110 ASN A N 1
ATOM 898 C CA . ASN A 1 110 ? -17.224 12.502 7.689 1.00 87.25 110 ASN A CA 1
ATOM 899 C C . ASN A 1 110 ? -16.240 11.325 7.559 1.00 87.25 110 ASN A C 1
ATOM 901 O O . ASN A 1 110 ? -15.889 10.673 8.542 1.00 87.25 110 ASN A O 1
ATOM 905 N N . LEU A 1 111 ? -15.744 11.112 6.336 1.00 81.62 111 LEU A N 1
ATOM 906 C CA . LEU A 1 111 ? -14.838 10.016 5.966 1.00 81.62 111 LEU A CA 1
ATOM 907 C C . LEU A 1 111 ? -13.491 10.010 6.713 1.00 81.62 111 LEU A C 1
ATOM 909 O O . LEU A 1 111 ? -12.845 8.970 6.763 1.00 81.62 111 LEU A O 1
ATOM 913 N N . ARG A 1 112 ? -13.048 11.128 7.310 1.00 82.56 112 ARG A N 1
ATOM 914 C CA . ARG A 1 112 ? -11.758 11.185 8.028 1.00 82.56 112 ARG A CA 1
ATOM 915 C C . ARG A 1 112 ? -11.772 10.437 9.359 1.00 82.56 112 ARG A C 1
ATOM 917 O O . ARG A 1 112 ? -10.710 10.198 9.909 1.00 82.56 112 ARG A O 1
ATOM 924 N N . TRP A 1 113 ? -12.951 10.098 9.873 1.00 80.56 113 TRP A N 1
ATOM 925 C CA . TRP A 1 113 ? -13.109 9.316 11.102 1.00 80.56 113 TRP A CA 1
ATOM 926 C C . TRP A 1 113 ? -13.132 7.801 10.858 1.00 80.56 113 TRP A C 1
ATOM 928 O O . TRP A 1 113 ? -13.174 7.032 11.812 1.00 80.56 113 TRP A O 1
ATOM 938 N N . LEU A 1 114 ? -13.163 7.390 9.587 1.00 68.25 114 LEU A N 1
ATOM 939 C CA . LEU A 1 114 ? -13.232 5.997 9.142 1.00 68.25 114 LEU A CA 1
ATOM 940 C C . LEU A 1 114 ? -11.837 5.404 8.853 1.00 68.25 114 LEU A C 1
ATOM 942 O O . LEU A 1 114 ? -11.750 4.249 8.445 1.00 68.25 114 LEU A O 1
ATOM 946 N N . HIS A 1 115 ? -10.775 6.200 9.031 1.00 61.38 115 HIS A N 1
ATOM 947 C CA . HIS A 1 115 ? -9.374 5.861 8.768 1.00 61.38 115 HIS A CA 1
ATOM 948 C C . HIS A 1 115 ? -8.547 5.758 10.047 1.00 61.38 115 HIS A C 1
ATOM 950 O O . HIS A 1 115 ? -8.832 6.525 10.995 1.00 61.38 115 HIS A O 1
#

pLDDT: mean 86.25, std 9.68, range [46.53, 95.88]

Radius of gyration: 28.24 Å; chains: 1; bounding box: 51×42×79 Å

Sequence (115 aa):
MISQLQYRKNSVYPANYQNLIALLLLGFVLLWNLNSISPKIFPIPKIVRTTNLILRLDQRWGMFAPYPSREDGWYVIPGKLKNGKKIDLFKNGQPVIWDKPLL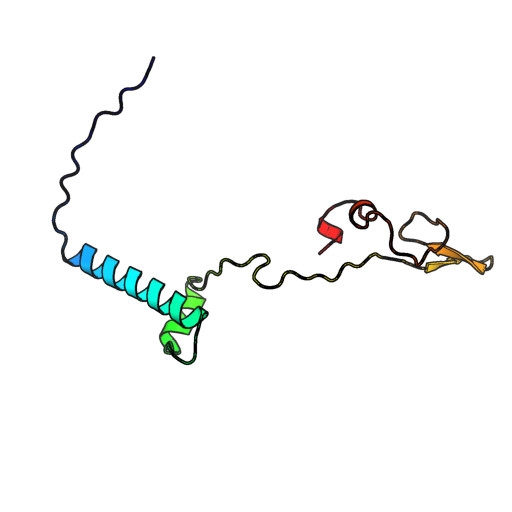VSSTYPNLRWLH

Foldseek 3Di:
DDDDDDDDPDPPDPPVVVVVVVVVVVVVVVLLVVCVVPCPVRPDDPVSVVVCVVVVVNDDDCPQPDHRDPDFDADFAWDADPVRATAGVLVVRHHGDPDDDPDRCVSDPDPVVRD

Secondary structure (DSSP, 8-state):
---------------HHHHHHHHHHHHHHHHHHHHHH-TTTSPPPHHHHHHHHHTT------SS-SS----------EEE-TTS-EEETTTTTBPP--SPPS-GGGGSSSGGG--